Protein AF-A0A812WF04-F1 (afdb_monomer)

Solvent-accessible surface area (backbone atoms only — not comparable to full-atom values): 7908 Å² total; per-residue (Å²): 135,90,78,87,88,84,81,90,86,81,90,85,83,88,84,88,81,85,80,81,79,86,78,90,77,82,77,79,88,76,96,82,67,71,77,67,55,52,34,37,32,28,34,39,82,83,76,74,54,72,47,77,43,77,37,81,62,72,72,44,42,68,41,67,41,99,49,86,80,44,21,32,65,42,64,37,85,95,25,57,32,44,77,66,65,62,58,68,59,27,26,68,49,22,51,70,85,41,69,56,58,102,45,68,66,63,35,51,49,55,50,48,58,55,50,60,61,48,59,83,130

Secondary structure (DSSP, 8-state):
--------------------------PPP--S-S-PPEEEEEEPTTSS-EEEEEE-SS---EEE-SSSS-BEEEE-TTSHHHHTT--TT-EEEEETTEEPPSSHHHHHHHHHHHHHHT---

Structure (mmCIF, N/CA/C/O backbone):
data_AF-A0A812WF04-F1
#
_entry.id   AF-A0A812WF04-F1
#
loop_
_atom_site.group_PDB
_atom_site.id
_atom_site.type_symbol
_atom_site.label_atom_id
_atom_site.label_alt_id
_atom_site.label_comp_id
_atom_site.label_asym_id
_atom_site.label_entity_id
_atom_site.label_seq_id
_atom_site.pdbx_PDB_ins_code
_atom_site.Cartn_x
_atom_site.Cartn_y
_atom_site.Cartn_z
_atom_site.occupancy
_atom_site.B_iso_or_equiv
_atom_site.auth_seq_id
_atom_site.auth_comp_id
_atom_site.auth_asym_id
_atom_site.auth_atom_id
_atom_site.pdbx_PDB_model_num
ATOM 1 N N . MET A 1 1 ? 55.141 -62.898 20.459 1.00 47.91 1 MET A N 1
ATOM 2 C CA . MET A 1 1 ? 53.791 -62.583 20.991 1.00 47.91 1 MET A CA 1
ATOM 3 C C . MET A 1 1 ? 52.858 -62.355 19.801 1.00 47.91 1 MET A C 1
ATOM 5 O O . MET A 1 1 ? 53.376 -62.189 18.703 1.00 47.91 1 MET A O 1
ATOM 9 N N . GLY A 1 2 ? 51.537 -62.471 19.977 1.00 44.16 2 GLY A N 1
ATOM 10 C CA . GLY A 1 2 ? 50.569 -62.570 18.867 1.00 44.16 2 GLY A CA 1
ATOM 11 C C . GLY A 1 2 ? 50.147 -61.249 18.200 1.00 44.16 2 GLY A C 1
ATOM 12 O O . GLY A 1 2 ? 50.510 -60.169 18.657 1.00 44.16 2 GLY A O 1
ATOM 13 N N . ASN A 1 3 ? 49.355 -61.378 17.129 1.00 45.16 3 ASN A N 1
ATOM 14 C CA . ASN A 1 3 ? 48.814 -60.304 16.283 1.00 45.16 3 ASN A CA 1
ATOM 15 C C . ASN A 1 3 ? 47.338 -59.958 16.616 1.00 45.16 3 ASN A C 1
ATOM 17 O O . ASN A 1 3 ? 46.607 -60.837 17.059 1.00 45.16 3 ASN A O 1
ATOM 21 N N . ILE A 1 4 ? 46.937 -58.706 16.320 1.00 48.69 4 ILE A N 1
ATOM 22 C CA . ILE A 1 4 ? 45.741 -58.247 15.542 1.00 48.69 4 ILE A CA 1
ATOM 23 C C . ILE A 1 4 ? 44.434 -59.071 15.716 1.00 48.69 4 ILE A C 1
ATOM 25 O O . ILE A 1 4 ? 44.436 -60.240 15.329 1.00 48.69 4 ILE A O 1
ATOM 29 N N . PRO A 1 5 ? 43.304 -58.496 16.211 1.00 51.53 5 PRO A N 1
ATOM 30 C CA . PRO A 1 5 ? 42.396 -57.567 15.472 1.00 51.53 5 PRO A CA 1
ATOM 31 C C . PRO A 1 5 ? 42.073 -56.256 16.248 1.00 51.53 5 PRO A C 1
ATOM 33 O O . PRO A 1 5 ? 42.424 -56.160 17.418 1.00 51.53 5 PRO A O 1
ATOM 36 N N . ILE A 1 6 ? 41.572 -55.131 15.699 1.00 50.88 6 ILE A N 1
ATOM 37 C CA . ILE A 1 6 ? 40.502 -54.775 14.716 1.00 50.88 6 ILE A CA 1
ATOM 38 C C . ILE A 1 6 ? 39.076 -54.665 15.321 1.00 50.88 6 ILE A C 1
ATOM 40 O O . ILE A 1 6 ? 38.456 -55.682 15.592 1.00 50.88 6 ILE A O 1
ATOM 44 N N . CYS A 1 7 ? 38.601 -53.405 15.403 1.00 40.09 7 CYS A N 1
ATOM 45 C CA . CYS A 1 7 ? 37.235 -52.828 15.277 1.00 40.09 7 CYS A CA 1
ATOM 46 C C . CYS A 1 7 ? 35.998 -53.369 16.044 1.00 40.09 7 CYS A C 1
ATOM 48 O O . CYS A 1 7 ? 35.910 -54.541 16.381 1.00 40.09 7 CYS A O 1
ATOM 50 N N . CYS A 1 8 ? 34.99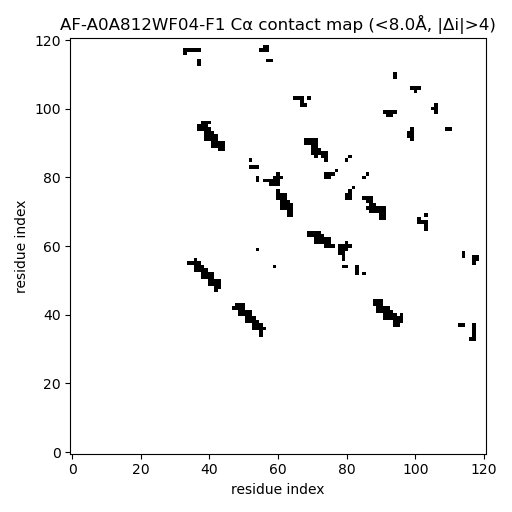1 -52.473 16.166 1.00 44.72 8 CYS A N 1
ATOM 51 C CA . CYS A 1 8 ? 33.607 -52.688 16.660 1.00 44.72 8 CYS A CA 1
ATOM 52 C C . CYS A 1 8 ? 33.522 -53.003 18.184 1.00 44.72 8 CYS A C 1
ATOM 54 O O . CYS A 1 8 ? 34.451 -53.574 18.738 1.00 44.72 8 CYS A O 1
ATOM 56 N N . ALA A 1 9 ? 32.509 -52.633 18.984 1.00 50.09 9 ALA A N 1
ATOM 57 C CA . ALA A 1 9 ? 31.212 -51.944 18.810 1.00 50.09 9 ALA A CA 1
ATOM 58 C C . ALA A 1 9 ? 30.800 -51.279 20.179 1.00 50.09 9 ALA A C 1
ATOM 60 O O . ALA A 1 9 ? 31.599 -51.359 21.111 1.00 50.09 9 ALA A O 1
ATOM 61 N N . GLU A 1 10 ? 29.649 -50.634 20.454 1.00 47.97 10 GLU A N 1
ATOM 62 C CA . GLU A 1 10 ? 28.414 -50.321 19.696 1.00 47.97 10 GLU A CA 1
ATOM 63 C C . GLU A 1 10 ? 27.650 -49.106 20.328 1.00 47.97 10 GLU A C 1
ATOM 65 O O . GLU A 1 10 ? 28.048 -48.601 21.377 1.00 47.97 10 GLU A O 1
ATOM 70 N N . GLU A 1 11 ? 26.554 -48.668 19.689 1.00 49.31 11 GLU A N 1
ATOM 71 C CA . GLU A 1 11 ? 25.359 -47.904 20.161 1.00 49.31 11 GLU A CA 1
ATOM 72 C C . GLU A 1 11 ? 25.143 -47.657 21.688 1.00 49.31 11 GLU A C 1
ATOM 74 O O . GLU A 1 11 ? 25.256 -48.569 22.505 1.00 49.31 11 GLU A O 1
ATOM 79 N N . LYS A 1 12 ? 24.648 -46.482 22.141 1.00 46.94 12 LYS A N 1
ATOM 80 C CA . LYS A 1 12 ? 23.261 -46.013 21.876 1.00 46.94 12 LYS A CA 1
ATOM 81 C C . LYS A 1 12 ? 22.988 -44.515 22.166 1.00 46.94 12 LYS A C 1
ATOM 83 O O . LYS A 1 12 ? 23.462 -43.974 23.160 1.00 46.94 12 LYS A O 1
ATOM 88 N N . SER A 1 13 ? 22.154 -43.904 21.320 1.00 54.00 13 SER A N 1
ATOM 89 C CA . SER A 1 13 ? 21.564 -42.541 21.388 1.00 54.00 13 SER A CA 1
ATOM 90 C C . SER A 1 13 ? 20.291 -42.498 22.285 1.00 54.00 13 SER A C 1
ATOM 92 O O . SER A 1 13 ? 19.981 -43.544 22.867 1.00 54.00 13 SER A O 1
ATOM 94 N N . PRO A 1 14 ? 19.495 -41.396 22.409 1.00 54.38 14 PRO A N 1
ATOM 95 C CA . PRO A 1 14 ? 19.452 -40.104 21.684 1.00 54.38 14 PRO A CA 1
ATOM 96 C C . PRO A 1 14 ? 19.892 -38.919 22.609 1.00 54.38 14 PRO A C 1
ATOM 98 O O . PRO A 1 14 ? 20.881 -39.120 23.305 1.00 54.38 14 PRO A O 1
ATOM 101 N N . ASP A 1 15 ? 19.362 -37.683 22.689 1.00 41.81 15 ASP A N 1
ATOM 102 C CA . ASP A 1 15 ? 18.111 -37.051 22.214 1.00 41.81 15 ASP A CA 1
ATOM 103 C C . ASP A 1 15 ? 18.150 -35.496 22.301 1.00 41.81 15 ASP A C 1
ATOM 105 O O . ASP A 1 15 ? 19.111 -34.921 22.810 1.00 41.81 15 ASP A O 1
ATOM 109 N N . ALA A 1 16 ? 17.057 -34.840 21.884 1.00 46.22 16 ALA A N 1
ATOM 110 C CA . ALA A 1 16 ? 16.682 -33.433 22.115 1.00 46.22 16 ALA A CA 1
ATOM 111 C C . ALA A 1 16 ? 17.395 -32.315 21.316 1.00 46.22 16 ALA A C 1
ATOM 113 O O . ALA A 1 16 ? 17.363 -31.149 21.719 1.00 46.22 16 ALA A O 1
ATOM 114 N N . GLU A 1 17 ? 17.916 -32.609 20.123 1.00 41.75 17 GLU A N 1
ATOM 115 C CA . GLU A 1 17 ? 18.158 -31.574 19.105 1.00 41.75 17 GLU A CA 1
ATOM 116 C C . GLU A 1 17 ? 16.825 -31.176 18.441 1.00 41.75 17 GLU A C 1
ATOM 118 O O . GLU A 1 17 ? 16.324 -31.884 17.568 1.00 41.75 17 GLU A O 1
ATOM 123 N N . HIS A 1 18 ? 16.208 -30.058 18.854 1.00 50.47 18 HIS A N 1
ATOM 124 C CA . HIS A 1 18 ? 14.971 -29.591 18.208 1.00 50.47 18 HIS A CA 1
ATOM 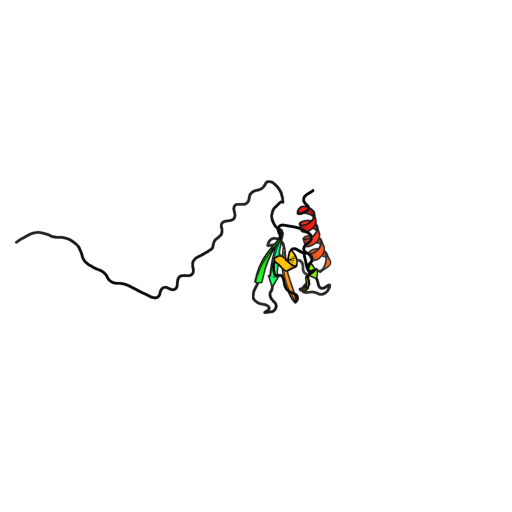125 C C . HIS A 1 18 ? 15.267 -28.797 16.933 1.00 50.47 18 HIS A C 1
ATOM 127 O O . HIS A 1 18 ? 15.318 -27.566 16.909 1.00 50.47 18 HIS A O 1
ATOM 133 N N . GLU A 1 19 ? 15.487 -29.560 15.870 1.00 49.28 19 GLU A N 1
ATOM 134 C CA . GLU A 1 19 ? 15.641 -29.102 14.499 1.00 49.28 19 GLU A CA 1
ATOM 135 C C . GLU A 1 19 ? 14.494 -28.165 14.063 1.00 49.28 19 GLU A C 1
ATOM 137 O O . GLU A 1 19 ? 13.312 -28.414 14.295 1.00 49.28 19 GLU A O 1
ATOM 142 N N . THR A 1 20 ? 14.832 -27.075 13.375 1.00 45.81 20 THR A N 1
ATOM 143 C CA . THR A 1 20 ? 13.881 -26.308 12.556 1.00 45.81 20 THR A CA 1
ATOM 144 C C . THR A 1 20 ? 14.612 -25.873 11.293 1.00 45.81 20 THR A C 1
ATOM 146 O O . THR A 1 20 ? 15.129 -24.761 11.187 1.00 45.81 20 THR A O 1
ATOM 149 N N . MET A 1 21 ? 14.717 -26.812 10.352 1.00 42.72 21 MET A N 1
ATOM 150 C CA . MET A 1 21 ? 15.155 -26.525 8.989 1.00 42.72 21 MET A CA 1
ATOM 151 C C . MET A 1 21 ? 14.064 -25.783 8.197 1.00 42.72 21 MET A C 1
ATOM 153 O O . MET A 1 21 ? 12.908 -25.712 8.605 1.00 42.72 21 MET A O 1
ATOM 157 N N . VAL A 1 22 ? 14.462 -25.349 6.999 1.00 45.00 22 VAL A N 1
ATOM 158 C CA . VAL A 1 22 ? 13.666 -24.797 5.888 1.00 45.00 22 VAL A CA 1
ATOM 159 C C . VAL A 1 22 ? 13.109 -23.369 6.084 1.00 45.00 22 VAL A C 1
ATOM 161 O O . VAL A 1 22 ? 12.691 -22.980 7.164 1.00 45.00 22 VAL A O 1
ATOM 164 N N . ALA A 1 23 ? 13.076 -22.512 5.057 1.00 44.09 23 ALA A N 1
ATOM 165 C CA . ALA A 1 23 ? 13.422 -22.739 3.650 1.00 44.09 23 ALA A CA 1
ATOM 166 C C . ALA A 1 23 ? 14.201 -21.556 3.044 1.00 44.09 23 ALA A C 1
ATOM 168 O O . ALA A 1 23 ? 13.643 -20.476 2.855 1.00 44.09 23 ALA A O 1
ATOM 169 N N . GLU A 1 24 ? 15.453 -21.785 2.637 1.00 50.41 24 GLU A N 1
ATOM 170 C CA . GLU A 1 24 ? 16.148 -20.892 1.703 1.00 50.41 24 GLU A CA 1
ATOM 171 C C . GLU A 1 24 ? 15.690 -21.219 0.272 1.00 50.41 24 GLU A C 1
ATOM 173 O O . GLU A 1 24 ? 16.280 -22.031 -0.442 1.00 50.41 24 GLU A O 1
ATOM 178 N N . VAL A 1 25 ? 14.553 -20.643 -0.128 1.00 47.88 25 VAL A N 1
ATOM 179 C CA . VAL A 1 25 ? 13.979 -20.861 -1.462 1.00 47.88 25 VAL A CA 1
ATOM 180 C C . VAL A 1 25 ? 14.745 -20.027 -2.486 1.00 47.88 25 VAL A C 1
ATOM 182 O O . VAL A 1 25 ? 14.453 -18.850 -2.693 1.00 47.88 25 VAL A O 1
ATOM 185 N N . ALA A 1 26 ? 15.707 -20.655 -3.160 1.00 49.12 26 ALA A N 1
ATOM 186 C CA . ALA A 1 26 ? 16.414 -20.075 -4.297 1.00 49.12 26 ALA A CA 1
ATOM 187 C C . ALA A 1 26 ? 15.467 -19.889 -5.502 1.00 49.12 26 ALA A C 1
ATOM 189 O O . ALA A 1 26 ? 15.354 -20.755 -6.375 1.00 49.12 26 ALA A O 1
ATOM 190 N N . ILE A 1 27 ? 14.767 -18.752 -5.546 1.00 52.62 27 ILE A N 1
ATOM 191 C CA . ILE A 1 27 ? 13.931 -18.357 -6.684 1.00 52.62 27 ILE A CA 1
ATOM 192 C C . ILE A 1 27 ? 14.844 -18.102 -7.888 1.00 52.62 27 ILE A C 1
ATOM 194 O O . ILE A 1 27 ? 15.697 -17.218 -7.859 1.00 52.62 27 ILE A O 1
ATOM 198 N N . ARG A 1 28 ? 14.650 -18.871 -8.962 1.00 51.56 28 ARG A N 1
ATOM 199 C CA . ARG A 1 28 ? 15.276 -18.603 -10.261 1.00 51.56 28 ARG A CA 1
ATOM 200 C C . ARG A 1 28 ? 14.507 -17.482 -10.955 1.00 51.56 28 ARG A C 1
ATOM 202 O O . ARG A 1 28 ? 13.300 -17.600 -11.147 1.00 51.56 28 ARG A O 1
ATOM 209 N N . GLU A 1 29 ? 15.199 -16.407 -11.313 1.00 54.19 29 GLU A N 1
ATOM 210 C CA . GLU A 1 29 ? 14.611 -15.289 -12.052 1.00 54.19 29 GLU A CA 1
ATOM 211 C C . GLU A 1 29 ? 14.479 -15.650 -13.538 1.00 54.19 29 GLU A C 1
ATOM 213 O O . GLU A 1 29 ? 15.478 -15.929 -14.199 1.00 54.19 29 GLU A O 1
ATOM 218 N N . ASP A 1 30 ? 13.248 -15.646 -14.057 1.00 50.62 30 ASP A N 1
ATOM 219 C CA . ASP A 1 30 ? 12.928 -16.027 -15.439 1.00 50.62 30 ASP A CA 1
ATOM 220 C C . ASP A 1 30 ? 12.451 -14.786 -16.239 1.00 50.62 30 ASP A C 1
ATOM 222 O O . ASP A 1 30 ? 11.322 -14.311 -16.048 1.00 50.62 30 ASP A O 1
ATOM 226 N N . PRO A 1 31 ? 13.312 -14.166 -17.074 1.00 56.31 31 PRO A N 1
ATOM 227 C CA . PRO A 1 31 ? 13.052 -12.855 -17.669 1.00 56.31 31 PRO A CA 1
ATOM 228 C C . PRO A 1 31 ? 12.326 -12.963 -19.023 1.00 56.31 31 PRO A C 1
ATOM 230 O O . PRO A 1 31 ? 12.936 -12.807 -20.079 1.00 56.31 31 PRO A O 1
ATOM 233 N N . GLY A 1 32 ? 11.010 -13.210 -19.000 1.00 48.34 32 GLY A N 1
ATOM 234 C CA . GLY A 1 32 ? 10.197 -13.374 -20.222 1.00 48.34 32 GLY A CA 1
ATOM 235 C C . GLY A 1 32 ? 8.947 -12.490 -20.309 1.00 48.34 32 GLY A C 1
ATOM 236 O O . GLY A 1 32 ? 8.814 -11.675 -21.218 1.00 48.34 32 GLY A O 1
ATOM 237 N N . PHE A 1 33 ? 8.012 -12.649 -19.369 1.00 47.41 33 PHE A N 1
ATOM 238 C CA . PHE A 1 33 ? 6.729 -11.931 -19.325 1.00 47.41 33 PHE A CA 1
ATOM 239 C C . PHE A 1 33 ? 6.405 -11.531 -17.880 1.00 47.41 33 PHE A C 1
ATOM 241 O O . PHE A 1 33 ? 6.618 -12.318 -16.960 1.00 47.41 33 PHE A O 1
ATOM 248 N N . SER A 1 34 ? 5.819 -10.347 -17.656 1.00 53.88 34 SER A N 1
ATOM 249 C CA . SER A 1 34 ? 5.463 -9.869 -16.303 1.00 53.88 34 SER A CA 1
ATOM 250 C C . SER A 1 34 ? 4.167 -10.493 -15.749 1.00 53.88 34 SER A C 1
ATOM 252 O O . SER A 1 34 ? 3.310 -9.818 -15.187 1.00 53.88 34 SER A O 1
ATOM 254 N N . ALA A 1 35 ? 4.047 -11.818 -15.867 1.00 57.56 35 ALA A N 1
ATOM 255 C CA . ALA A 1 35 ? 3.062 -12.628 -15.148 1.00 57.56 35 ALA A CA 1
ATOM 256 C C . ALA A 1 35 ? 3.463 -12.881 -13.675 1.00 57.56 35 ALA A C 1
ATOM 258 O O . ALA A 1 35 ? 2.779 -13.609 -12.957 1.00 57.56 35 ALA A O 1
ATOM 259 N N . ALA A 1 36 ? 4.579 -12.297 -13.221 1.00 73.81 36 ALA A N 1
ATOM 260 C CA . ALA A 1 36 ? 5.055 -12.392 -11.847 1.00 73.81 36 ALA A CA 1
ATOM 261 C C . ALA A 1 36 ? 4.043 -11.767 -10.863 1.00 73.81 36 ALA A C 1
ATOM 263 O O . ALA A 1 36 ? 3.601 -10.634 -11.101 1.00 73.81 36 ALA A O 1
ATOM 264 N N . PRO A 1 37 ? 3.724 -12.432 -9.734 1.00 85.81 37 PRO A N 1
ATOM 265 C CA . PRO A 1 37 ? 2.785 -11.910 -8.746 1.00 85.81 37 PRO A CA 1
ATOM 266 C C . PRO A 1 37 ? 3.280 -10.596 -8.144 1.00 85.81 37 PRO A C 1
ATOM 268 O O . PRO A 1 37 ? 4.478 -10.410 -7.926 1.00 85.81 37 PRO A O 1
ATOM 271 N N . LEU A 1 38 ? 2.352 -9.694 -7.845 1.00 88.94 38 LEU A N 1
ATOM 272 C CA . LEU A 1 38 ? 2.604 -8.526 -7.007 1.00 88.94 38 LEU A CA 1
ATOM 273 C C . LEU A 1 38 ? 2.852 -9.000 -5.575 1.00 88.94 38 LEU A C 1
ATOM 275 O O . LEU A 1 38 ? 2.019 -9.707 -5.009 1.00 88.94 38 LEU A O 1
ATOM 279 N N . VAL A 1 39 ? 3.963 -8.582 -4.974 1.00 91.56 39 VAL A N 1
ATOM 280 C CA . VAL A 1 39 ? 4.258 -8.870 -3.562 1.00 91.56 39 VAL A CA 1
ATOM 281 C C . VAL A 1 39 ? 4.099 -7.594 -2.746 1.00 91.56 39 VAL A C 1
ATOM 283 O O . VAL A 1 39 ? 4.673 -6.565 -3.100 1.00 91.56 39 VAL A O 1
ATOM 286 N N . ILE A 1 40 ? 3.343 -7.639 -1.649 1.00 92.38 40 ILE A N 1
ATOM 287 C CA . ILE A 1 40 ? 3.248 -6.519 -0.702 1.00 92.38 40 ILE A CA 1
ATOM 288 C C . ILE A 1 40 ? 3.718 -6.984 0.675 1.00 92.38 40 ILE A C 1
ATOM 290 O O . ILE A 1 40 ? 3.123 -7.889 1.261 1.00 92.38 40 ILE A O 1
ATOM 294 N N . THR A 1 41 ? 4.753 -6.329 1.205 1.00 94.31 41 THR A N 1
ATOM 295 C CA . THR A 1 41 ? 5.178 -6.490 2.600 1.00 94.31 41 THR A CA 1
ATOM 296 C C . THR A 1 41 ? 4.310 -5.600 3.475 1.00 94.31 41 THR A C 1
ATOM 298 O O . THR A 1 41 ? 4.370 -4.369 3.370 1.00 94.31 41 THR A O 1
ATOM 301 N N . PHE A 1 42 ? 3.534 -6.205 4.369 1.00 94.31 42 PHE A N 1
ATOM 302 C CA . PHE A 1 42 ? 2.757 -5.505 5.384 1.00 94.31 42 PHE A CA 1
ATOM 303 C C . PHE A 1 42 ? 3.442 -5.579 6.751 1.00 94.31 42 PHE A C 1
ATOM 305 O O . PHE A 1 42 ? 3.855 -6.651 7.180 1.00 94.31 42 PHE A O 1
ATOM 312 N N . LEU A 1 43 ? 3.507 -4.461 7.470 1.00 93.88 43 LEU A N 1
ATOM 313 C CA . LEU A 1 43 ? 3.766 -4.425 8.909 1.00 93.88 43 LEU A CA 1
ATOM 314 C C . LEU A 1 43 ? 2.456 -4.722 9.657 1.00 93.88 43 LEU A C 1
ATOM 316 O O . LEU A 1 43 ? 1.422 -4.092 9.393 1.00 93.88 43 LEU A O 1
ATOM 320 N N . LEU A 1 44 ? 2.503 -5.680 10.580 1.00 93.00 44 LEU A N 1
ATOM 321 C CA . LEU A 1 44 ? 1.373 -6.101 11.407 1.00 93.00 44 LEU A CA 1
ATOM 322 C C . LEU A 1 44 ? 1.010 -5.033 12.463 1.00 93.00 44 LEU A C 1
ATOM 324 O O . LEU A 1 44 ? 1.787 -4.110 12.725 1.00 93.00 44 LEU A O 1
ATOM 328 N N . PRO A 1 45 ? -0.179 -5.126 13.096 1.00 88.94 45 PRO A N 1
ATOM 329 C CA . PRO A 1 45 ? -0.598 -4.182 14.135 1.00 88.94 45 PRO A CA 1
ATOM 330 C C . PRO A 1 45 ? 0.237 -4.257 15.427 1.00 88.94 45 PRO A C 1
ATOM 332 O O . PRO A 1 45 ? 0.079 -3.391 16.282 1.00 88.94 45 PRO A O 1
ATOM 335 N N . ASP A 1 46 ? 1.134 -5.240 15.564 1.00 90.56 46 ASP A N 1
ATOM 336 C CA . ASP A 1 46 ? 2.134 -5.309 16.640 1.00 90.56 46 ASP A CA 1
ATOM 337 C C . ASP A 1 46 ? 3.285 -4.293 16.464 1.00 90.56 46 ASP A C 1
ATOM 339 O O . ASP A 1 46 ? 4.055 -4.056 17.395 1.00 90.56 46 ASP A O 1
ATOM 343 N N . GLY A 1 47 ? 3.414 -3.696 15.272 1.00 86.25 47 GLY A N 1
ATOM 344 C CA . GLY A 1 47 ? 4.463 -2.737 14.932 1.00 86.25 47 GLY A CA 1
ATOM 345 C C . GLY A 1 47 ? 5.869 -3.336 14.831 1.00 86.25 47 GLY A C 1
ATOM 346 O O . GLY A 1 47 ? 6.836 -2.575 14.833 1.00 86.25 47 GLY A O 1
ATOM 347 N N . ARG A 1 48 ? 6.004 -4.669 14.761 1.00 90.31 48 ARG A N 1
ATOM 348 C CA . ARG A 1 48 ? 7.301 -5.371 14.717 1.00 90.31 48 ARG A CA 1
ATOM 349 C C . ARG A 1 48 ? 7.346 -6.462 13.657 1.00 90.31 48 ARG A C 1
ATOM 351 O O . ARG A 1 48 ? 8.317 -6.536 12.911 1.00 90.31 48 ARG A O 1
ATOM 358 N N . SER A 1 49 ? 6.314 -7.295 13.585 1.00 93.25 49 SER A N 1
ATOM 359 C CA . SER A 1 49 ? 6.247 -8.398 12.633 1.00 93.25 49 SER A CA 1
ATOM 360 C C . SER A 1 49 ? 5.894 -7.881 11.242 1.00 93.25 49 SER A C 1
ATOM 362 O O . SER A 1 49 ? 4.962 -7.094 11.070 1.00 93.25 49 SER A O 1
ATOM 364 N N . THR A 1 50 ? 6.599 -8.359 10.221 1.00 93.81 50 THR A N 1
ATOM 365 C CA . THR A 1 50 ? 6.243 -8.128 8.817 1.00 93.81 50 THR A CA 1
ATOM 366 C C . THR A 1 50 ? 5.744 -9.409 8.170 1.00 93.81 50 THR A C 1
ATOM 368 O O . THR A 1 50 ? 6.201 -10.499 8.506 1.00 93.81 50 THR A O 1
ATOM 371 N N . ARG A 1 51 ? 4.824 -9.280 7.217 1.00 92.44 51 ARG A N 1
ATOM 372 C CA . ARG A 1 51 ? 4.279 -10.386 6.436 1.00 92.44 51 ARG A CA 1
ATOM 373 C C . ARG A 1 51 ? 4.206 -10.006 4.969 1.00 92.44 51 ARG A C 1
ATOM 375 O O . ARG A 1 51 ? 3.513 -9.054 4.611 1.00 92.44 51 ARG A O 1
ATOM 382 N N . ASP A 1 52 ? 4.870 -10.794 4.140 1.00 92.88 52 ASP A N 1
ATOM 383 C CA . ASP A 1 52 ? 4.703 -10.728 2.697 1.00 92.88 52 ASP A CA 1
ATOM 384 C C . ASP A 1 52 ? 3.403 -11.412 2.274 1.00 92.88 52 ASP A C 1
ATOM 386 O O . ASP A 1 52 ? 2.975 -12.423 2.844 1.00 92.88 52 ASP A O 1
ATOM 390 N N . VAL A 1 53 ? 2.749 -10.811 1.286 1.00 91.31 53 VAL A N 1
ATOM 391 C CA . VAL A 1 53 ? 1.519 -11.315 0.685 1.00 91.31 53 VAL A CA 1
ATOM 392 C C . VAL A 1 53 ? 1.657 -11.246 -0.829 1.00 91.31 53 VAL A C 1
ATOM 394 O O . VAL A 1 53 ? 1.865 -10.172 -1.397 1.00 91.31 53 VAL A O 1
ATOM 397 N N . TRP A 1 54 ? 1.532 -12.406 -1.469 1.00 89.94 54 TRP A N 1
ATOM 398 C CA . TRP A 1 54 ? 1.597 -12.575 -2.916 1.00 89.94 54 TRP A CA 1
ATOM 399 C C . TRP A 1 54 ? 0.194 -12.474 -3.520 1.00 89.94 54 TRP A C 1
ATOM 401 O O . TRP A 1 54 ? -0.749 -13.114 -3.049 1.00 89.94 54 TRP A O 1
ATOM 411 N N . PHE A 1 55 ? 0.064 -11.681 -4.579 1.00 87.94 55 PHE A N 1
ATOM 412 C CA . PHE A 1 55 ? -1.160 -11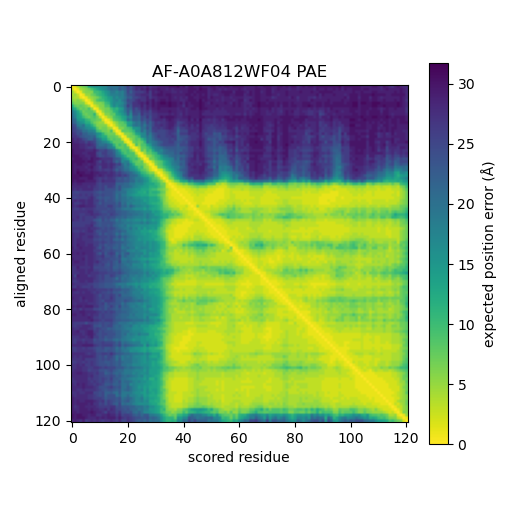.500 -5.349 1.00 87.94 55 PHE A CA 1
ATOM 413 C C . PHE A 1 55 ? -0.886 -11.853 -6.809 1.00 87.94 55 PHE A C 1
ATOM 415 O O . PHE A 1 55 ? -0.149 -11.154 -7.503 1.00 87.94 55 PHE A O 1
ATOM 422 N N . TYR A 1 56 ? -1.483 -12.948 -7.267 1.00 84.75 56 TYR A N 1
ATOM 423 C CA . TYR A 1 56 ? -1.314 -13.466 -8.628 1.00 84.75 56 TYR A CA 1
ATOM 424 C C . TYR A 1 56 ? -2.273 -12.815 -9.637 1.00 84.75 56 TYR A C 1
ATOM 426 O O . TYR A 1 56 ? -2.117 -12.999 -10.840 1.00 84.75 56 TYR A O 1
ATOM 434 N N . GLU A 1 57 ? -3.273 -12.075 -9.147 1.00 80.75 57 GLU A N 1
ATOM 435 C CA . GLU A 1 57 ? -4.389 -11.543 -9.931 1.00 80.75 57 GLU A CA 1
ATOM 436 C C . GLU A 1 57 ? -4.800 -10.144 -9.442 1.00 80.75 57 GLU A C 1
ATOM 438 O O . GLU A 1 57 ? -4.396 -9.683 -8.370 1.00 80.75 57 GLU A O 1
ATOM 443 N N . SER A 1 58 ? -5.609 -9.447 -10.241 1.00 81.12 58 SER A N 1
ATOM 444 C CA . SER A 1 58 ? -6.134 -8.111 -9.938 1.00 81.12 58 SER A CA 1
ATOM 445 C C . SER A 1 58 ? -7.609 -8.013 -10.359 1.00 81.12 58 SER A C 1
ATOM 447 O O . SER A 1 58 ? -7.997 -8.709 -11.298 1.00 81.12 58 SER A O 1
ATOM 449 N N . PRO A 1 59 ? -8.438 -7.165 -9.717 1.00 83.81 59 PRO A N 1
ATOM 450 C CA . PRO A 1 59 ? -8.114 -6.187 -8.671 1.00 83.81 59 PRO A CA 1
ATOM 451 C C . PRO A 1 59 ? -8.019 -6.784 -7.253 1.00 83.81 59 PRO A C 1
ATOM 453 O O . PRO A 1 59 ? -8.689 -7.756 -6.923 1.00 83.81 59 PRO A O 1
ATOM 456 N N . LEU A 1 60 ? -7.229 -6.149 -6.375 1.00 86.81 60 LEU A N 1
ATOM 457 C CA . LEU A 1 60 ? -6.973 -6.662 -5.017 1.00 86.81 60 LEU A CA 1
ATOM 458 C C . LEU A 1 60 ? -8.173 -6.593 -4.063 1.00 86.81 60 LEU A C 1
ATOM 460 O O . LEU A 1 60 ? -8.235 -7.354 -3.103 1.00 86.81 60 LEU A O 1
ATOM 464 N N . GLY A 1 61 ? -9.086 -5.640 -4.266 1.00 86.69 61 GLY A N 1
ATOM 465 C CA . GLY A 1 61 ? -10.178 -5.366 -3.324 1.00 86.69 61 GLY A CA 1
ATOM 466 C C . GLY A 1 61 ? -9.749 -4.720 -1.996 1.00 86.69 61 GLY A C 1
ATOM 467 O O . GLY A 1 61 ? -10.551 -4.664 -1.071 1.00 86.69 61 GLY A O 1
ATOM 468 N N . LEU A 1 62 ? -8.515 -4.220 -1.879 1.00 89.94 62 LEU A N 1
ATOM 469 C CA . LEU A 1 62 ? -8.020 -3.524 -0.684 1.00 89.94 62 LEU A CA 1
ATOM 470 C C . LEU A 1 62 ? -8.284 -2.014 -0.784 1.00 89.94 62 LEU A C 1
ATOM 472 O O . LEU A 1 62 ? -7.899 -1.393 -1.774 1.00 89.94 62 LEU A O 1
ATOM 476 N N . ASP A 1 63 ? -8.891 -1.421 0.248 1.00 89.81 63 ASP A N 1
ATOM 477 C CA . ASP A 1 63 ? -8.979 0.036 0.415 1.00 89.81 63 ASP A CA 1
ATOM 478 C C . ASP A 1 63 ? -7.994 0.502 1.491 1.00 89.81 63 ASP A C 1
ATOM 480 O O . ASP A 1 63 ? -7.930 -0.076 2.580 1.00 89.81 63 ASP A O 1
ATOM 484 N N . PHE A 1 64 ? -7.275 1.593 1.227 1.00 90.44 64 PHE A N 1
ATOM 485 C CA . PHE A 1 64 ? -6.237 2.122 2.116 1.00 90.44 64 PHE A CA 1
ATOM 486 C C . PHE A 1 64 ? -6.623 3.461 2.761 1.00 90.44 64 PHE A C 1
ATOM 488 O O . PHE A 1 64 ? -7.485 4.196 2.277 1.00 90.44 64 PHE A O 1
ATOM 495 N N . SER A 1 65 ? -5.980 3.801 3.878 1.00 89.56 65 SER A N 1
ATOM 496 C CA . SER A 1 65 ? -6.137 5.095 4.535 1.00 89.56 65 SER A CA 1
ATOM 497 C C . SER A 1 65 ? -5.371 6.194 3.797 1.00 89.56 65 SER A C 1
ATOM 499 O O . SER A 1 65 ? -4.152 6.118 3.669 1.00 89.56 65 SER A O 1
ATOM 501 N N . MET A 1 66 ? -6.048 7.295 3.459 1.00 86.88 66 MET A N 1
ATOM 502 C CA . MET A 1 66 ? -5.434 8.543 2.959 1.00 86.88 66 MET A CA 1
ATOM 503 C C . MET A 1 66 ? -4.648 9.322 4.040 1.00 86.88 66 MET A C 1
ATOM 505 O O . MET A 1 66 ? -4.499 10.537 3.973 1.00 86.88 66 MET A O 1
ATOM 509 N N . ARG A 1 67 ? -4.176 8.630 5.082 1.00 85.19 67 ARG A N 1
ATOM 510 C CA . ARG A 1 67 ? -3.286 9.151 6.123 1.00 85.19 67 ARG A CA 1
ATOM 511 C C . ARG A 1 67 ? -2.059 8.256 6.191 1.00 85.19 67 ARG A C 1
ATOM 513 O O . ARG A 1 67 ? -2.185 7.040 6.046 1.00 85.19 67 ARG A O 1
ATOM 520 N N . LEU A 1 68 ? -0.906 8.871 6.429 1.00 85.12 68 LEU A N 1
ATOM 521 C CA . LEU A 1 68 ? 0.353 8.174 6.662 1.00 85.12 68 LEU A CA 1
ATOM 522 C C . LEU A 1 68 ? 0.465 7.741 8.141 1.00 85.12 68 LEU A C 1
ATOM 524 O O . LEU A 1 68 ? -0.041 8.452 9.013 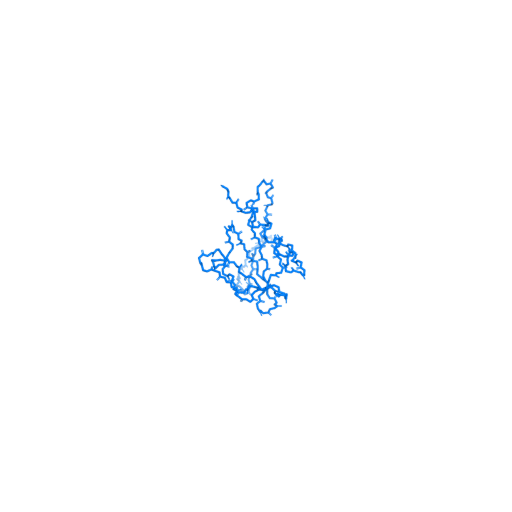1.00 85.12 68 LEU A O 1
ATOM 528 N N . PRO A 1 69 ? 1.132 6.610 8.439 1.00 85.25 69 PRO A N 1
ATOM 529 C CA . PRO A 1 69 ? 1.588 5.603 7.480 1.00 85.25 69 PRO A CA 1
ATOM 530 C C . PRO A 1 69 ? 0.389 4.847 6.874 1.00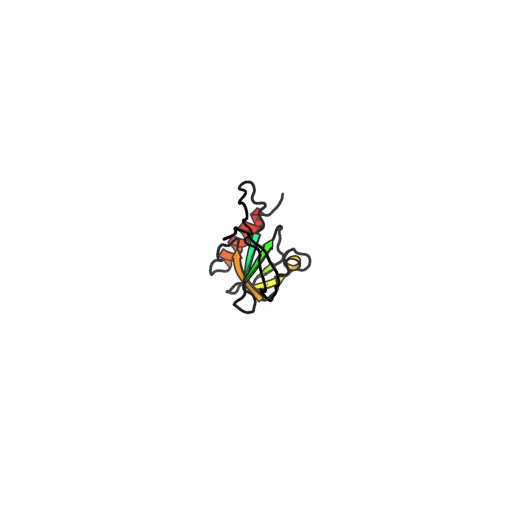 85.25 69 PRO A C 1
ATOM 532 O O . PRO A 1 69 ? -0.647 4.701 7.523 1.00 85.25 69 PRO A O 1
ATOM 535 N N . MET A 1 70 ? 0.504 4.402 5.619 1.00 90.31 70 MET A N 1
ATOM 536 C CA . MET A 1 70 ? -0.646 3.908 4.851 1.00 90.31 70 MET A CA 1
ATOM 537 C C . MET A 1 70 ? -1.126 2.537 5.349 1.00 90.31 70 MET A C 1
ATOM 539 O O . MET A 1 70 ? -0.421 1.537 5.205 1.00 90.31 70 MET A O 1
ATOM 543 N N . LYS A 1 71 ? -2.343 2.484 5.902 1.00 92.25 71 LYS A N 1
ATOM 544 C CA . LYS A 1 71 ? -2.953 1.272 6.465 1.00 92.25 71 LYS A CA 1
ATOM 545 C C . LYS A 1 71 ? -4.099 0.743 5.616 1.00 92.25 71 LYS A C 1
ATOM 547 O O . LYS A 1 71 ? -4.840 1.521 5.020 1.00 92.25 71 LYS A O 1
ATOM 552 N N . VAL A 1 72 ? -4.296 -0.573 5.621 1.00 92.94 72 VAL A N 1
ATOM 553 C CA . VAL A 1 72 ? -5.523 -1.221 5.140 1.00 92.94 72 VAL A CA 1
ATOM 554 C C . VAL A 1 72 ? -6.690 -0.697 5.980 1.00 92.94 72 VAL A C 1
ATOM 556 O O . VAL A 1 72 ? -6.716 -0.874 7.198 1.00 92.94 72 VAL A O 1
ATOM 559 N N . LYS A 1 73 ? -7.642 -0.024 5.333 1.00 93.38 73 LYS A N 1
ATOM 560 C CA . LYS A 1 73 ? -8.867 0.515 5.938 1.00 93.38 73 LYS A CA 1
ATOM 561 C C . LYS A 1 73 ? -10.023 -0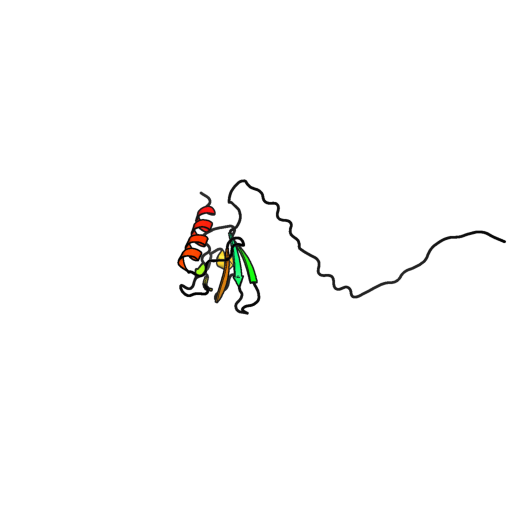.478 5.817 1.00 93.38 73 LYS A C 1
ATOM 563 O O . LYS A 1 73 ? -10.806 -0.604 6.752 1.00 93.38 73 LYS A O 1
ATOM 568 N N . ALA A 1 74 ? -10.128 -1.158 4.678 1.00 89.75 74 ALA A N 1
ATOM 569 C CA . ALA A 1 74 ? -11.123 -2.194 4.425 1.00 89.75 74 ALA A CA 1
ATOM 570 C C . ALA A 1 74 ? -10.582 -3.234 3.434 1.00 89.75 74 ALA A C 1
ATOM 572 O O . ALA A 1 74 ? -9.676 -2.955 2.645 1.00 89.75 74 ALA A O 1
ATOM 573 N N . VAL A 1 75 ? -11.175 -4.424 3.475 1.00 91.56 75 VAL A N 1
ATOM 574 C CA . VAL A 1 75 ? -10.970 -5.509 2.512 1.00 91.56 75 VAL A CA 1
ATOM 575 C C . VAL A 1 75 ? -12.346 -5.841 1.944 1.00 91.56 75 VAL A C 1
ATOM 577 O O . VAL A 1 75 ? -13.294 -6.018 2.708 1.00 91.56 75 VAL A O 1
ATOM 580 N N . LYS A 1 76 ? -12.485 -5.845 0.618 1.00 88.50 76 LYS A N 1
ATOM 581 C CA . LYS A 1 76 ? -13.763 -6.097 -0.057 1.00 88.50 76 LYS A CA 1
ATOM 582 C C . LYS A 1 76 ? -14.009 -7.607 -0.149 1.00 88.50 76 LYS A C 1
ATOM 584 O O . LYS A 1 76 ? -13.111 -8.313 -0.617 1.00 88.50 76 LYS A O 1
ATOM 589 N N . PRO A 1 77 ? -15.194 -8.097 0.256 1.00 84.75 77 PRO A N 1
ATOM 590 C CA . PRO A 1 77 ? -15.502 -9.520 0.207 1.00 84.75 77 PRO A CA 1
ATOM 591 C C . PRO A 1 77 ? -15.566 -10.019 -1.240 1.00 84.75 77 PRO A C 1
ATOM 593 O O . PRO A 1 77 ? -15.975 -9.282 -2.140 1.00 84.75 77 PRO A O 1
ATOM 596 N N . GLY A 1 78 ? -15.146 -11.262 -1.466 1.00 82.81 78 GLY A N 1
ATOM 597 C CA . GLY A 1 78 ? -15.094 -11.896 -2.786 1.00 82.81 78 GLY A CA 1
ATOM 598 C C . GLY A 1 78 ? -13.887 -11.513 -3.654 1.00 82.81 78 GLY A C 1
ATOM 599 O O . GLY A 1 78 ? -13.763 -12.023 -4.763 1.00 82.81 78 GLY A O 1
ATOM 600 N N . PHE A 1 79 ? -12.975 -10.658 -3.175 1.00 86.12 79 PHE A N 1
ATOM 601 C CA . PHE A 1 79 ? -11.742 -10.293 -3.889 1.00 86.12 79 PHE A CA 1
ATOM 602 C C . PHE A 1 79 ? -10.516 -11.049 -3.354 1.00 86.12 79 PHE A C 1
ATOM 604 O O . PHE A 1 79 ? -10.522 -11.593 -2.247 1.00 86.12 79 PHE A O 1
ATOM 611 N N . ILE A 1 80 ? -9.421 -11.057 -4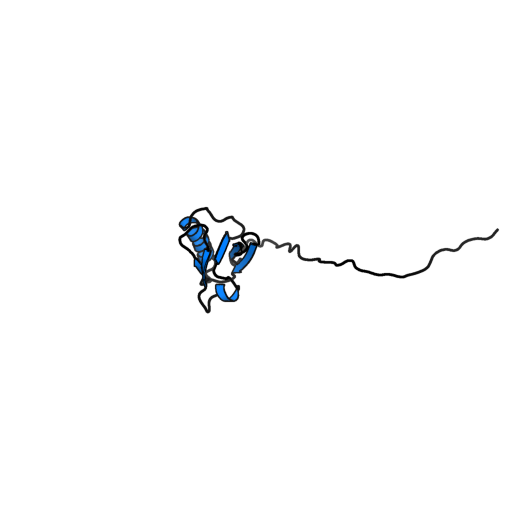.122 1.00 85.94 80 ILE A N 1
ATOM 612 C CA . ILE A 1 80 ? -8.182 -11.767 -3.753 1.00 85.94 80 ILE A CA 1
ATOM 613 C C . ILE A 1 80 ? -7.578 -11.271 -2.421 1.00 85.94 80 ILE A C 1
ATOM 615 O O . ILE A 1 80 ? -6.990 -12.060 -1.694 1.00 85.94 80 ILE A O 1
ATOM 619 N N . GLY A 1 81 ? -7.789 -10.006 -2.029 1.00 83.81 81 GLY A N 1
ATOM 620 C CA . GLY A 1 81 ? -7.345 -9.463 -0.737 1.00 83.81 81 GLY A CA 1
ATOM 621 C C . GLY A 1 81 ? -7.910 -10.184 0.493 1.00 83.81 81 GLY A C 1
ATOM 622 O O . GLY A 1 81 ? -7.198 -10.338 1.487 1.00 83.81 81 GLY A O 1
ATOM 623 N N . GLU A 1 82 ? -9.152 -10.668 0.414 1.00 86.62 82 GLU A N 1
ATOM 624 C CA . GLU A 1 82 ? -9.789 -11.479 1.461 1.00 86.62 82 GLU A CA 1
ATOM 625 C C . GLU A 1 82 ? -9.195 -12.894 1.492 1.00 86.62 82 GLU A C 1
ATOM 627 O O . GLU A 1 82 ? -8.767 -13.375 2.543 1.00 86.62 82 GLU A O 1
ATOM 632 N N . HIS A 1 83 ? -9.074 -13.524 0.321 1.00 85.62 83 HIS A N 1
ATOM 633 C CA . HIS A 1 83 ? -8.499 -14.862 0.154 1.00 85.62 83 HIS A CA 1
ATOM 634 C C . HIS A 1 83 ? -7.037 -14.933 0.628 1.00 85.62 83 HIS A C 1
ATOM 636 O O . HIS A 1 83 ? -6.643 -15.890 1.297 1.00 85.62 83 HIS A O 1
ATOM 642 N N . SER A 1 84 ? -6.253 -13.881 0.373 1.00 85.25 84 SER A N 1
ATOM 643 C CA . SER A 1 84 ? -4.881 -13.708 0.864 1.00 85.25 84 SER A CA 1
ATOM 644 C C . SER A 1 84 ? -4.784 -13.375 2.366 1.00 85.25 84 SER A C 1
ATOM 646 O O . SER A 1 84 ? -3.682 -13.170 2.877 1.00 85.25 84 SER A O 1
ATOM 648 N N . LYS A 1 85 ? -5.912 -13.338 3.092 1.00 87.88 85 LYS A N 1
ATOM 649 C CA . LYS A 1 85 ? -6.013 -13.112 4.547 1.00 87.88 85 LYS A CA 1
ATOM 650 C C . LYS A 1 85 ? -5.389 -11.794 5.027 1.00 87.88 85 LYS A C 1
ATOM 652 O O . LYS A 1 85 ? -4.892 -11.720 6.152 1.00 87.88 85 LYS A O 1
ATOM 657 N N . VAL A 1 86 ? -5.428 -10.753 4.190 1.00 90.19 86 VAL A N 1
ATOM 658 C CA . VAL A 1 86 ? -5.064 -9.384 4.587 1.00 90.19 86 VAL A CA 1
ATOM 659 C C . VAL A 1 86 ? -6.095 -8.868 5.591 1.00 90.19 86 VAL A C 1
ATOM 661 O O . VAL A 1 86 ? -7.282 -9.157 5.462 1.00 90.19 86 VAL A O 1
ATOM 664 N N . GLN A 1 87 ? -5.666 -8.099 6.594 1.00 89.62 87 GLN A N 1
ATOM 665 C CA . GLN A 1 87 ? -6.563 -7.571 7.627 1.00 89.62 87 GLN A CA 1
ATOM 666 C C . GLN A 1 87 ? -6.479 -6.047 7.742 1.00 89.62 87 GLN A C 1
ATOM 668 O O . GLN A 1 87 ? -5.472 -5.417 7.415 1.00 89.62 87 GLN A O 1
ATOM 673 N N . VAL A 1 88 ? -7.560 -5.450 8.245 1.00 92.06 88 VAL A N 1
ATOM 674 C CA . VAL A 1 88 ? -7.642 -4.017 8.548 1.00 92.06 88 VAL A CA 1
ATOM 675 C C . VAL A 1 88 ? -6.604 -3.638 9.613 1.00 92.06 88 VAL A C 1
ATOM 677 O O . VAL A 1 88 ? -6.356 -4.382 10.558 1.00 92.06 88 VAL A O 1
ATOM 680 N N . GLY A 1 89 ? -5.981 -2.470 9.454 1.00 91.12 89 GLY A N 1
ATOM 681 C CA . GLY A 1 89 ? -4.945 -1.950 10.351 1.00 91.12 89 GLY A CA 1
ATOM 682 C C . GLY A 1 89 ? -3.507 -2.329 9.977 1.00 91.12 89 GLY A C 1
ATOM 683 O O . GLY A 1 89 ? -2.585 -1.664 10.456 1.00 91.12 89 GLY A O 1
ATOM 684 N N . TRP A 1 90 ? -3.300 -3.318 9.098 1.00 94.50 90 TRP A N 1
ATOM 685 C CA . TRP A 1 90 ? -1.980 -3.645 8.539 1.00 94.50 90 TRP A CA 1
ATOM 686 C C . TRP A 1 90 ? -1.433 -2.462 7.732 1.00 94.50 90 TRP A C 1
ATOM 688 O O . TRP A 1 90 ? -2.183 -1.805 7.012 1.00 94.50 90 TRP A O 1
ATOM 698 N N . THR A 1 91 ? -0.136 -2.180 7.842 1.00 93.81 91 THR A N 1
ATOM 699 C CA . THR A 1 91 ? 0.512 -1.010 7.214 1.00 93.81 91 THR A CA 1
ATOM 700 C C . THR A 1 91 ? 1.372 -1.459 6.038 1.00 93.81 91 THR A C 1
ATOM 702 O O . THR A 1 91 ? 2.144 -2.395 6.207 1.00 93.81 91 THR A O 1
ATOM 705 N N . ILE A 1 92 ? 1.296 -0.826 4.863 1.00 92.44 92 ILE A N 1
ATOM 706 C CA . ILE A 1 92 ? 2.209 -1.183 3.759 1.00 92.44 92 ILE A CA 1
ATOM 707 C C . ILE A 1 92 ? 3.629 -0.702 4.092 1.00 92.44 92 ILE A C 1
ATOM 709 O O . ILE A 1 92 ? 3.818 0.456 4.463 1.00 92.44 92 ILE A O 1
ATOM 713 N N . LEU A 1 93 ? 4.619 -1.581 3.915 1.00 92.69 93 LEU A N 1
ATOM 714 C CA . LEU A 1 93 ? 6.046 -1.280 4.063 1.00 92.69 93 LEU A CA 1
ATOM 715 C C . LEU A 1 93 ? 6.804 -1.355 2.725 1.00 92.69 93 LEU A C 1
ATOM 717 O O . LEU A 1 93 ? 7.676 -0.524 2.465 1.00 92.69 93 LEU A O 1
ATOM 721 N N . ARG A 1 94 ? 6.493 -2.342 1.872 1.00 93.50 94 ARG A N 1
ATOM 722 C CA . ARG A 1 94 ? 7.167 -2.564 0.576 1.00 93.50 94 ARG A CA 1
ATOM 723 C C . ARG A 1 94 ? 6.196 -3.079 -0.487 1.00 93.50 94 ARG A C 1
ATOM 725 O O . ARG A 1 94 ? 5.216 -3.740 -0.154 1.00 93.50 94 ARG A O 1
ATOM 732 N N . ILE A 1 95 ? 6.510 -2.810 -1.753 1.00 91.56 95 ILE A N 1
ATOM 733 C CA . ILE A 1 95 ? 5.821 -3.311 -2.952 1.00 91.56 95 ILE A CA 1
ATOM 734 C C . ILE A 1 95 ? 6.891 -3.872 -3.903 1.00 91.56 95 ILE A C 1
ATOM 736 O O . ILE A 1 95 ? 7.827 -3.162 -4.271 1.00 91.56 95 ILE A O 1
ATOM 740 N N . ASP A 1 96 ? 6.779 -5.150 -4.273 1.00 89.31 96 ASP A N 1
ATOM 741 C CA . ASP A 1 96 ? 7.809 -5.941 -4.968 1.00 89.31 96 ASP A CA 1
ATOM 742 C C . ASP A 1 96 ? 9.209 -5.751 -4.341 1.00 89.31 96 ASP A C 1
ATOM 744 O O . ASP A 1 96 ? 10.155 -5.319 -5.002 1.00 89.31 96 ASP A O 1
ATOM 748 N N . GLY A 1 97 ? 9.319 -5.944 -3.020 1.00 89.25 97 GLY A N 1
ATOM 749 C CA . GLY A 1 97 ? 10.555 -5.766 -2.238 1.00 89.25 97 GLY A CA 1
ATOM 750 C C . GLY A 1 97 ? 11.050 -4.316 -2.078 1.00 89.25 97 GLY A C 1
ATOM 751 O O . GLY A 1 97 ? 11.755 -4.003 -1.113 1.00 89.25 97 GLY A O 1
ATOM 752 N N . ARG A 1 98 ? 10.651 -3.393 -2.957 1.00 90.31 98 ARG A N 1
ATOM 753 C CA . ARG A 1 98 ? 11.023 -1.971 -2.908 1.00 90.31 98 ARG A CA 1
ATOM 754 C C . ARG A 1 98 ? 10.232 -1.246 -1.807 1.00 90.31 98 ARG A C 1
ATOM 756 O O . ARG A 1 98 ? 9.018 -1.437 -1.726 1.00 90.31 98 ARG A O 1
ATOM 763 N N . PRO A 1 99 ? 10.877 -0.434 -0.948 1.00 90.81 99 PRO A N 1
ATOM 764 C CA . PRO A 1 99 ? 10.182 0.300 0.108 1.00 90.81 99 PRO A CA 1
ATOM 765 C C . PRO A 1 99 ? 9.199 1.307 -0.492 1.00 90.81 99 PRO A C 1
ATOM 767 O O . PRO A 1 99 ? 9.504 1.940 -1.503 1.00 90.81 99 PRO A O 1
ATOM 770 N N . VAL A 1 100 ? 8.027 1.461 0.128 1.00 90.94 100 VAL A N 1
ATOM 771 C CA . VAL A 1 100 ? 7.053 2.454 -0.344 1.00 90.94 100 VAL A CA 1
ATOM 772 C C . VAL A 1 100 ? 7.508 3.879 -0.009 1.00 90.94 100 VAL A C 1
ATOM 774 O O . VAL A 1 100 ? 8.094 4.101 1.056 1.00 90.94 100 VAL A O 1
ATOM 777 N N . PRO A 1 101 ? 7.266 4.863 -0.894 1.00 87.88 101 PRO A N 1
ATOM 778 C CA . PRO A 1 101 ? 7.607 6.253 -0.622 1.00 87.88 101 PRO A CA 1
ATOM 779 C C . PRO A 1 101 ? 6.765 6.818 0.529 1.00 87.88 101 PRO A C 1
ATOM 781 O O . PRO A 1 101 ? 5.618 6.430 0.743 1.00 87.88 101 PRO A O 1
ATOM 784 N N . GLY A 1 102 ? 7.309 7.807 1.241 1.00 87.12 102 GLY A N 1
ATOM 785 C CA . GLY A 1 102 ? 6.646 8.494 2.360 1.00 87.12 102 GLY A CA 1
ATOM 786 C C . GLY A 1 102 ? 5.466 9.401 1.973 1.00 87.12 102 GLY A C 1
ATOM 787 O O . GLY A 1 102 ? 5.225 10.392 2.653 1.00 87.12 102 GLY A O 1
ATOM 788 N N . SER A 1 103 ? 4.753 9.107 0.884 1.00 88.69 103 SER A N 1
ATOM 789 C CA . SER A 1 103 ? 3.579 9.846 0.415 1.00 88.69 103 SER A CA 1
ATOM 790 C C . SER A 1 103 ? 2.495 8.901 -0.110 1.00 88.69 103 SER A C 1
ATOM 792 O O . SER A 1 103 ? 2.773 7.804 -0.608 1.00 88.69 103 SER A O 1
ATOM 794 N N . PHE A 1 104 ? 1.234 9.322 0.031 1.00 87.94 104 PHE A N 1
ATOM 795 C CA . PHE A 1 104 ? 0.080 8.519 -0.374 1.00 87.94 104 PHE A CA 1
ATOM 796 C C . PHE A 1 104 ? 0.063 8.310 -1.893 1.00 87.94 104 PHE A C 1
ATOM 798 O O . PHE A 1 104 ? 0.000 7.176 -2.362 1.00 87.94 104 PHE A O 1
ATOM 805 N N . ASP A 1 105 ? 0.201 9.394 -2.650 1.00 90.31 105 ASP A N 1
ATOM 806 C CA . ASP A 1 105 ? 0.005 9.419 -4.098 1.00 90.31 105 ASP A CA 1
ATOM 807 C C . ASP A 1 105 ? 1.086 8.637 -4.847 1.00 90.31 105 ASP A C 1
ATOM 809 O O . ASP A 1 105 ? 0.767 7.860 -5.743 1.00 90.31 105 ASP A O 1
ATOM 813 N N . ALA A 1 106 ? 2.355 8.748 -4.437 1.00 90.44 106 ALA A N 1
ATOM 814 C CA . ALA A 1 106 ? 3.441 7.988 -5.059 1.00 90.44 106 ALA A CA 1
ATOM 815 C C . ALA A 1 106 ? 3.362 6.485 -4.730 1.00 90.44 106 ALA A C 1
ATOM 817 O O . ALA A 1 106 ? 3.664 5.652 -5.583 1.00 90.44 106 ALA A O 1
ATOM 818 N N . THR A 1 107 ? 2.897 6.118 -3.529 1.00 90.12 107 THR A N 1
ATOM 819 C CA . THR A 1 107 ? 2.643 4.710 -3.171 1.00 90.12 107 THR A CA 1
ATOM 820 C C . THR A 1 107 ? 1.461 4.146 -3.959 1.00 90.12 107 THR A C 1
ATOM 822 O O . THR A 1 107 ? 1.532 3.031 -4.475 1.00 90.12 107 THR A O 1
ATOM 825 N N . LEU A 1 108 ? 0.382 4.924 -4.101 1.00 89.06 108 LEU A N 1
ATOM 826 C CA . LEU A 1 108 ? -0.784 4.545 -4.893 1.00 89.06 108 LEU A CA 1
ATOM 827 C C . LEU A 1 108 ? -0.433 4.420 -6.382 1.00 89.06 108 LEU A C 1
ATOM 829 O O . LEU A 1 108 ? -0.844 3.454 -7.013 1.00 89.06 108 LEU A O 1
ATOM 833 N N . MET A 1 109 ? 0.368 5.339 -6.926 1.00 90.00 109 MET A N 1
ATOM 834 C CA . MET A 1 109 ? 0.886 5.295 -8.296 1.00 90.00 109 MET A CA 1
ATOM 835 C C . MET A 1 109 ? 1.764 4.056 -8.525 1.00 90.00 109 MET A C 1
ATOM 837 O O . MET A 1 109 ? 1.552 3.334 -9.497 1.00 90.00 109 MET A O 1
ATOM 841 N N . MET A 1 110 ? 2.687 3.750 -7.606 1.00 88.62 110 MET A N 1
ATOM 842 C CA . MET A 1 110 ? 3.519 2.540 -7.648 1.00 88.62 110 MET A CA 1
ATOM 843 C C . MET A 1 110 ? 2.664 1.261 -7.656 1.00 88.62 110 MET A C 1
ATOM 845 O O . MET A 1 110 ? 2.880 0.373 -8.483 1.00 88.62 110 MET A O 1
ATOM 849 N N . LEU A 1 111 ? 1.651 1.190 -6.784 1.00 88.50 111 LEU A N 1
ATOM 850 C CA . LEU A 1 111 ? 0.701 0.079 -6.741 1.00 88.50 111 LEU A CA 1
ATOM 851 C C . LEU A 1 111 ? -0.125 -0.011 -8.036 1.00 88.50 111 LEU A C 1
ATOM 853 O O . LEU A 1 111 ? -0.248 -1.090 -8.610 1.00 8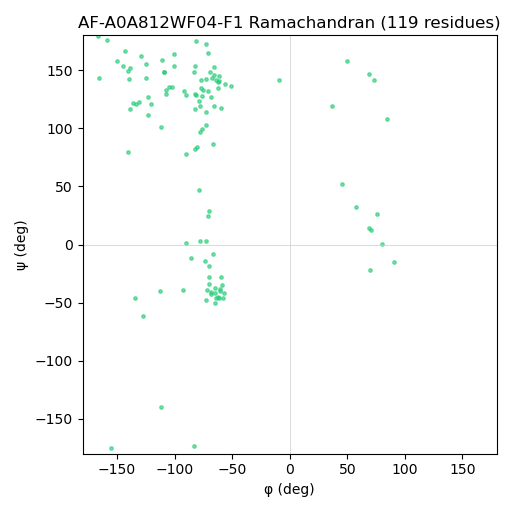8.50 111 LEU A O 1
ATOM 857 N N . GLN A 1 112 ? -0.660 1.108 -8.532 1.00 87.19 112 GLN A N 1
ATOM 858 C CA . GLN A 1 112 ? -1.455 1.162 -9.762 1.00 87.19 112 GLN A CA 1
ATOM 859 C C . GLN A 1 112 ? -0.652 0.731 -10.991 1.00 87.19 112 GLN A C 1
ATOM 861 O O . GLN A 1 112 ? -1.151 -0.083 -11.763 1.00 87.19 112 GLN A O 1
ATOM 866 N N . MET A 1 113 ? 0.586 1.208 -11.159 1.00 86.50 113 MET A N 1
ATOM 867 C CA . MET A 1 113 ? 1.467 0.778 -12.252 1.00 86.50 113 MET A CA 1
ATOM 868 C C . MET A 1 113 ? 1.682 -0.739 -12.226 1.00 86.50 113 MET A C 1
ATOM 870 O O . MET A 1 113 ? 1.609 -1.395 -13.266 1.00 86.50 113 MET A O 1
ATOM 874 N N . ARG A 1 114 ? 1.876 -1.323 -11.037 1.00 85.94 114 ARG A N 1
ATOM 875 C CA . ARG A 1 114 ? 2.067 -2.770 -10.904 1.00 85.94 114 ARG A CA 1
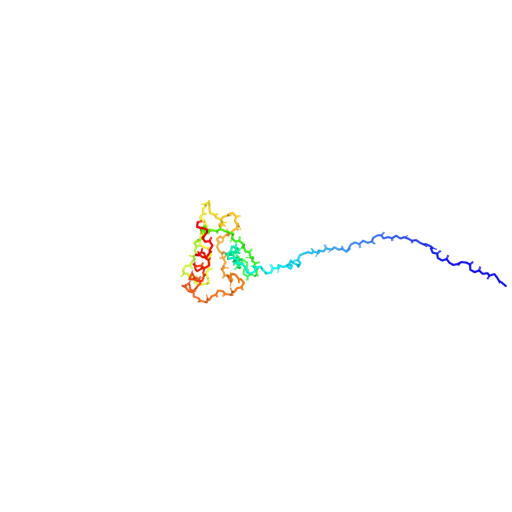ATOM 876 C C . ARG A 1 114 ? 0.788 -3.572 -11.157 1.00 85.94 114 ARG A C 1
ATOM 878 O O . ARG A 1 114 ? 0.849 -4.598 -11.827 1.00 85.94 114 ARG A O 1
ATOM 885 N N . LEU A 1 115 ? -0.369 -3.086 -10.699 1.00 84.69 115 LEU A N 1
ATOM 886 C CA . LEU A 1 115 ? -1.675 -3.687 -10.998 1.00 84.69 115 LEU A CA 1
ATOM 887 C C . LEU A 1 115 ? -2.019 -3.617 -12.493 1.00 84.69 115 LEU A C 1
ATOM 889 O O . LEU A 1 115 ? -2.575 -4.570 -13.031 1.00 84.69 115 LEU A O 1
ATOM 893 N N . GLN A 1 116 ? -1.664 -2.527 -13.181 1.00 81.31 116 GLN A N 1
ATOM 894 C CA . GLN A 1 116 ? -1.884 -2.392 -14.624 1.00 81.31 116 GLN A CA 1
ATOM 895 C C . GLN A 1 116 ? -1.142 -3.472 -15.420 1.00 81.31 116 GLN A C 1
ATOM 897 O O . GLN A 1 116 ? -1.734 -4.024 -16.346 1.00 81.31 116 GLN A O 1
ATOM 902 N N . GLY A 1 117 ? 0.095 -3.806 -15.031 1.00 74.94 117 GLY A N 1
ATOM 903 C CA . GLY A 1 117 ? 0.896 -4.865 -15.657 1.00 74.94 117 GLY A CA 1
ATOM 904 C C . GLY A 1 117 ? 0.398 -6.295 -15.403 1.00 74.94 117 GLY A C 1
ATOM 905 O O . GLY A 1 117 ? 0.745 -7.188 -16.164 1.00 74.94 117 GLY A O 1
ATOM 906 N N . MET A 1 118 ? -0.440 -6.520 -14.381 1.00 75.06 118 MET A N 1
ATOM 907 C CA . MET A 1 118 ? -1.033 -7.837 -14.083 1.00 75.06 118 MET A CA 1
ATOM 908 C C . MET A 1 118 ? -2.379 -8.094 -14.780 1.00 75.06 118 MET A C 1
ATOM 910 O O . MET A 1 118 ? -2.988 -9.146 -14.572 1.00 75.06 118 MET A O 1
ATOM 914 N N . ARG A 1 119 ? -2.886 -7.160 -15.595 1.00 62.91 119 ARG A N 1
ATOM 915 C CA . ARG A 1 119 ? -4.099 -7.411 -16.384 1.00 62.91 119 ARG A CA 1
ATOM 916 C C . ARG A 1 119 ? -3.787 -8.371 -17.533 1.00 62.91 119 ARG A C 1
ATOM 918 O O . ARG A 1 119 ? -3.251 -7.953 -18.556 1.00 62.91 119 ARG A O 1
ATOM 925 N N . ARG A 1 120 ? -4.176 -9.642 -17.372 1.00 55.56 120 ARG A N 1
ATOM 926 C CA . ARG A 1 120 ? -4.397 -10.542 -18.514 1.00 55.56 120 ARG A CA 1
ATOM 927 C C . ARG A 1 120 ? -5.434 -9.896 -19.445 1.00 55.56 120 ARG A C 1
ATOM 929 O O . ARG A 1 120 ? -6.397 -9.297 -18.962 1.00 55.56 120 ARG A O 1
ATOM 936 N N . HIS A 1 121 ? -5.178 -9.990 -20.745 1.00 52.44 121 HIS A N 1
ATOM 937 C CA . HIS A 1 121 ? -5.995 -9.449 -21.831 1.00 52.44 121 HIS A CA 1
ATOM 938 C C . HIS A 1 121 ? -6.753 -10.590 -22.531 1.00 52.44 121 HIS A C 1
ATOM 940 O O . HIS A 1 121 ? -6.260 -11.737 -22.436 1.00 52.44 121 HIS A O 1
#

pLDDT: mean 76.19, std 18.71, range [40.09, 94.5]

Foldseek 3Di:
DDDDDDDDDDDDDDDDPPDDDDDPDPDDDDPDALLAWKWWWWDDLVNPDIDIFTHSADDQQFDWDQDPQIWGQDHHPPGVVVVSVPDGGIGTQDIPNHGADRHDVSNVVVVVVSNVRSDDD

InterPro domains:
  IPR036034 PDZ superfamily [SSF50156] (56-112)

Organism: Symbiodinium pilosum (NCBI:txid2952)

Mean predicted aligned error: 13.43 Å

Sequence (121 aa):
MGNIPICCAEEKSPDAEHETMVAEVAIREDPGFSAAPLVITFLLPDGRSTRDVWFYESPLGLDFSMRLPMKVKAVKPGFIGEHSKVQVGWTILRIDGRPVPGSFDATLMMLQMRLQGMRRH

Nearest PDB structures (foldseek):
  4q2n-assembly2_C  TM=8.556E-01  e=1.536E-02  Homo sapiens
  4q2n-assembly1_A  TM=8.413E-01  e=6.098E-02  Homo sapiens
  3r69-assembly3_A  TM=7.329E-01  e=4.681E-01  Mus musculus
  2egn-assembly1_A-2  TM=7.669E-01  e=1.083E+00  Rattus norvegicus
  8b82-assembly1_A  TM=5.033E-01  e=1.020E+00  Homo sapiens

Radius of gyration: 24.75 Å; Cα contacts (8 Å, |Δi|>4): 167; chains: 1; bounding box: 69×72×44 Å